Protein AF-A0A1E3QD60-F1 (afdb_monomer_lite)

Secondary structure (DSSP, 8-state):
--------HHHHHHHHHHHHHHHHHHHHHHHSPPPPPTTPEEPPPP-S---TTTTTT----PPTTTTSTT-SS--SSEEETTTTEEESSHHHHHHHHTSHHHHHHHTEES--PPPPHHHHHHHHHHHHHHHHHHHHHH---HHHHHHHHHHHHHHHHHHHHHHHHHHHHHHHHHHHHTT-

Radius of gyration: 39.54 Å; chains: 1; bounding box: 105×30×121 Å

InterPro domains:
  IPR003604 Matrin/U1-C-like, C2H2-type zinc finger [SM00451] (75-109)
  IPR022755 Zinc finger, double-stranded RNA binding [PF12171] (78-102)
  IPR036236 Zinc finger C2H2 superfamily [SSF57667] (75-121)
  IPR040107 U4/U6.U5 small nuclear ribonucleoprotein component Snu23 [PTHR45986] (3-177)

Sequence (180 aa):
EIGRKTWDEEAILQQVRDRAAQQKEARERQFQRAPTPPDAQEIEMRRQRLNLDQDLNKVTLVPAGASAVGKRGRGAGFYCEACDLTYKDSLQWVDHLNSKQHLRATGQTETQERATLEAVRVRLEWLRQKRDEANQGQMYDIKKRIGERQRIEEEERRIRREKRMQKKRERKAQARESIL

Organism: NCBI:txid675824

pLDDT: mean 79.82, std 10.83, range [41.0, 95.12]

Structure (mmCIF, N/CA/C/O backbone):
data_AF-A0A1E3QD60-F1
#
_entry.id   AF-A0A1E3QD60-F1
#
loop_
_atom_site.group_PDB
_atom_site.id
_atom_site.type_symbol
_atom_site.label_atom_id
_atom_site.label_alt_id
_atom_site.label_comp_id
_atom_site.label_asym_id
_atom_site.label_entity_id
_atom_site.label_seq_id
_atom_site.pdbx_PDB_ins_code
_atom_site.Cartn_x
_atom_site.Cartn_y
_atom_site.Cartn_z
_atom_site.occupancy
_atom_site.B_iso_or_equiv
_atom_site.auth_seq_id
_atom_site.auth_comp_id
_atom_site.auth_asym_id
_atom_site.auth_atom_id
_atom_site.pdbx_PDB_model_num
ATOM 1 N N . GLU A 1 1 ? 62.286 -15.703 -39.852 1.00 41.00 1 GLU A N 1
ATOM 2 C CA . GLU A 1 1 ? 61.684 -14.648 -40.691 1.00 41.00 1 GLU A CA 1
ATOM 3 C C . GLU A 1 1 ? 60.358 -14.237 -40.068 1.00 41.00 1 GLU A C 1
ATOM 5 O O . GLU A 1 1 ? 59.418 -15.019 -40.060 1.00 41.00 1 GLU A O 1
ATOM 10 N N . ILE A 1 2 ? 60.310 -13.075 -39.414 1.00 52.81 2 ILE A N 1
ATOM 11 C CA . ILE A 1 2 ? 59.085 -12.599 -38.757 1.00 52.81 2 ILE A CA 1
ATOM 12 C C . ILE A 1 2 ? 58.261 -11.887 -39.833 1.00 52.81 2 ILE A C 1
ATOM 14 O O . ILE A 1 2 ? 58.466 -10.705 -40.107 1.00 52.81 2 ILE A O 1
ATOM 18 N N . GLY A 1 3 ? 57.396 -12.645 -40.508 1.00 51.50 3 GLY A N 1
ATOM 19 C CA . GLY A 1 3 ? 56.494 -12.124 -41.531 1.00 51.50 3 GLY A CA 1
ATOM 20 C C . GLY A 1 3 ? 55.567 -11.062 -40.941 1.00 51.50 3 GLY A C 1
ATOM 21 O O . GLY A 1 3 ? 54.870 -11.311 -39.955 1.00 51.50 3 GLY A O 1
ATOM 22 N N . ARG A 1 4 ? 55.578 -9.858 -41.525 1.00 63.78 4 ARG A N 1
ATOM 23 C CA . ARG A 1 4 ? 54.652 -8.779 -41.165 1.00 63.78 4 ARG A CA 1
ATOM 24 C C . ARG A 1 4 ? 53.238 -9.254 -41.483 1.00 63.78 4 ARG A C 1
ATOM 26 O O . ARG A 1 4 ? 52.930 -9.532 -42.637 1.00 63.78 4 ARG A O 1
ATOM 33 N N . LYS A 1 5 ? 52.393 -9.362 -40.459 1.00 65.25 5 LYS A N 1
ATOM 34 C CA . LYS A 1 5 ? 50.976 -9.693 -40.618 1.00 65.25 5 LYS A CA 1
ATOM 35 C C . LYS A 1 5 ? 50.318 -8.547 -41.392 1.00 65.25 5 LYS A C 1
ATOM 37 O O . LYS A 1 5 ? 50.187 -7.449 -40.856 1.00 65.25 5 LYS A O 1
ATOM 42 N N . THR A 1 6 ? 49.989 -8.775 -42.658 1.00 64.00 6 THR A N 1
ATOM 43 C CA . THR A 1 6 ? 49.208 -7.836 -43.464 1.00 64.00 6 THR A CA 1
ATOM 44 C C . THR A 1 6 ? 47.771 -7.928 -42.982 1.00 64.00 6 THR A C 1
ATOM 46 O O . THR A 1 6 ? 47.141 -8.980 -43.067 1.00 64.00 6 THR A O 1
ATOM 49 N N . TRP A 1 7 ? 47.296 -6.862 -42.353 1.00 68.44 7 TRP A N 1
ATOM 50 C CA . TRP A 1 7 ? 45.918 -6.774 -41.903 1.00 68.44 7 TRP A CA 1
ATOM 51 C C . TRP A 1 7 ? 45.068 -6.332 -43.090 1.00 68.44 7 TRP A C 1
ATOM 53 O O . TRP A 1 7 ? 45.256 -5.224 -43.584 1.00 68.44 7 TRP A O 1
ATOM 63 N N . ASP A 1 8 ? 44.157 -7.191 -43.545 1.00 77.75 8 ASP A N 1
ATOM 64 C CA . ASP A 1 8 ? 43.176 -6.820 -44.565 1.00 77.75 8 ASP A CA 1
ATOM 65 C C . ASP A 1 8 ? 42.174 -5.826 -43.967 1.00 77.75 8 ASP A C 1
ATOM 67 O O . ASP A 1 8 ? 41.317 -6.178 -43.149 1.00 77.75 8 ASP A O 1
ATOM 71 N N . GLU A 1 9 ? 42.304 -4.560 -44.362 1.00 75.38 9 GLU A N 1
ATOM 72 C CA . GLU A 1 9 ? 41.499 -3.445 -43.852 1.00 75.38 9 GLU A CA 1
ATOM 73 C C . GLU A 1 9 ? 39.999 -3.663 -44.101 1.00 75.38 9 GLU A C 1
ATOM 75 O O . GLU A 1 9 ? 39.167 -3.359 -43.244 1.00 75.38 9 GLU A O 1
ATOM 80 N N . GLU A 1 10 ? 39.643 -4.273 -45.233 1.00 81.12 10 GLU A N 1
ATOM 81 C CA . GLU A 1 10 ? 38.257 -4.567 -45.607 1.00 81.12 10 GLU A CA 1
ATOM 82 C C . GLU A 1 10 ? 37.597 -5.588 -44.672 1.00 81.12 10 GLU A C 1
ATOM 84 O O . GLU A 1 10 ? 36.452 -5.396 -44.251 1.00 81.12 10 GLU A O 1
ATOM 89 N N . ALA A 1 11 ? 38.331 -6.633 -44.281 1.00 81.69 11 ALA A N 1
ATOM 90 C CA . ALA A 1 11 ? 37.840 -7.658 -43.364 1.00 81.69 11 ALA A CA 1
ATOM 91 C C . ALA A 1 11 ? 37.602 -7.084 -41.957 1.00 81.69 11 ALA A C 1
ATOM 93 O O . ALA A 1 11 ? 36.604 -7.400 -41.306 1.00 81.69 11 ALA A O 1
ATOM 94 N N . ILE A 1 12 ? 38.475 -6.179 -41.502 1.00 82.44 12 ILE A N 1
ATOM 95 C CA . ILE A 1 12 ? 38.310 -5.480 -40.220 1.00 82.44 12 ILE A CA 1
ATOM 96 C C . ILE A 1 12 ? 37.095 -4.548 -40.272 1.00 82.44 12 ILE A C 1
ATOM 98 O O . ILE A 1 12 ? 36.295 -4.525 -39.335 1.00 82.44 12 ILE A O 1
ATOM 102 N N . LEU A 1 13 ? 36.919 -3.802 -41.366 1.00 84.94 13 LEU A N 1
ATOM 103 C CA . LEU A 1 13 ? 35.774 -2.907 -41.543 1.00 84.94 13 LEU A CA 1
ATOM 104 C C . LEU A 1 13 ? 34.445 -3.671 -41.570 1.00 84.94 13 LEU A C 1
ATOM 106 O O . LEU A 1 13 ? 33.479 -3.222 -40.947 1.00 84.94 13 LEU A O 1
ATOM 110 N N . GLN A 1 14 ? 34.388 -4.830 -42.231 1.00 87.44 14 GLN A N 1
ATOM 111 C CA . GLN A 1 14 ? 33.219 -5.715 -42.186 1.00 87.44 14 GLN A CA 1
ATOM 112 C C . GLN A 1 14 ? 32.963 -6.229 -40.766 1.00 87.44 14 GLN A C 1
ATOM 114 O O . GLN A 1 14 ? 31.858 -6.078 -40.252 1.00 87.44 14 GLN A O 1
ATOM 119 N N . GLN A 1 15 ? 33.996 -6.704 -40.067 1.00 86.12 15 GLN A N 1
ATOM 120 C CA . GLN A 1 15 ? 33.857 -7.207 -38.700 1.00 86.12 15 GLN A CA 1
ATOM 121 C C . GLN A 1 15 ? 33.383 -6.129 -37.704 1.00 86.12 15 GLN A C 1
ATOM 123 O O . GLN A 1 15 ? 32.620 -6.416 -36.776 1.00 86.12 15 GLN A O 1
ATOM 128 N N . VAL A 1 16 ? 33.807 -4.874 -37.887 1.00 89.25 16 VAL A N 1
ATOM 129 C CA . VAL 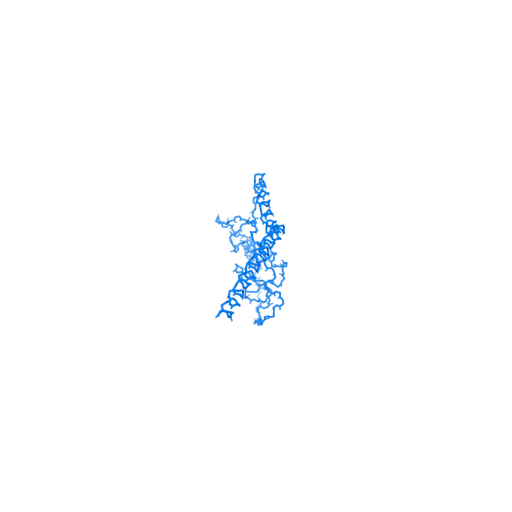A 1 16 ? 33.323 -3.727 -37.102 1.00 89.25 16 VAL A CA 1
ATOM 130 C C . VAL A 1 16 ? 31.853 -3.431 -37.409 1.00 89.25 16 VAL A C 1
ATOM 132 O O . VAL A 1 16 ? 31.080 -3.193 -36.478 1.00 89.25 16 VAL A O 1
ATOM 135 N N . ARG A 1 17 ? 31.442 -3.483 -38.684 1.00 89.19 17 ARG A N 1
ATOM 136 C CA . ARG A 1 17 ? 30.039 -3.295 -39.094 1.00 89.19 17 ARG A CA 1
ATOM 137 C C . ARG A 1 17 ? 29.134 -4.391 -38.538 1.00 89.19 17 ARG A C 1
ATOM 139 O O . ARG A 1 17 ? 28.087 -4.063 -37.986 1.00 89.19 17 ARG A O 1
ATOM 146 N N . ASP A 1 18 ? 29.562 -5.646 -38.592 1.00 89.50 18 ASP A N 1
ATOM 147 C CA . ASP A 1 18 ? 28.790 -6.785 -38.087 1.00 89.50 18 ASP A CA 1
ATOM 148 C C . ASP A 1 18 ? 28.623 -6.722 -36.568 1.00 89.50 18 ASP A C 1
ATOM 150 O O . ASP A 1 18 ? 27.521 -6.896 -36.049 1.00 89.50 18 ASP A O 1
ATOM 154 N N . ARG A 1 19 ? 29.686 -6.370 -35.831 1.00 87.31 19 ARG A N 1
ATOM 155 C CA . ARG A 1 19 ? 29.589 -6.127 -34.382 1.00 87.31 19 ARG A CA 1
ATOM 156 C C . ARG A 1 19 ? 28.670 -4.955 -34.055 1.00 87.31 19 ARG A C 1
ATOM 158 O O . ARG A 1 19 ? 27.908 -5.037 -33.093 1.00 87.31 19 ARG A O 1
ATOM 165 N N . ALA A 1 20 ? 28.719 -3.878 -34.836 1.00 88.94 20 ALA A N 1
ATOM 166 C CA . ALA A 1 20 ? 27.831 -2.736 -34.648 1.00 88.94 20 ALA A CA 1
ATOM 167 C C . ALA A 1 20 ? 26.364 -3.097 -34.944 1.00 88.94 20 ALA A C 1
ATOM 169 O O . ALA A 1 20 ? 25.474 -2.659 -34.215 1.00 88.94 20 ALA A O 1
ATOM 170 N N . ALA A 1 21 ? 26.105 -3.918 -35.965 1.00 89.25 21 ALA A N 1
ATOM 171 C CA . ALA A 1 21 ? 24.773 -4.423 -36.287 1.00 89.25 21 ALA A CA 1
ATOM 172 C C . ALA A 1 21 ? 24.236 -5.337 -35.177 1.00 89.25 21 ALA A C 1
ATOM 174 O O . ALA A 1 21 ? 23.137 -5.103 -34.684 1.00 89.25 21 ALA A O 1
ATOM 175 N N . GLN A 1 22 ? 25.041 -6.285 -34.690 1.00 87.31 22 GLN A N 1
ATOM 176 C CA . GLN A 1 22 ? 24.669 -7.160 -33.572 1.00 87.31 22 GLN A CA 1
ATOM 177 C C . GLN A 1 22 ? 24.412 -6.377 -32.278 1.00 87.31 22 GLN A C 1
ATOM 179 O O . GLN A 1 22 ? 23.467 -6.678 -31.553 1.00 87.31 22 GLN A O 1
ATOM 184 N N . GLN A 1 23 ? 25.210 -5.343 -31.985 1.00 84.19 23 GLN A N 1
ATOM 185 C CA . GLN A 1 23 ? 24.962 -4.472 -30.832 1.00 84.19 23 GLN A CA 1
ATOM 186 C C . GLN A 1 23 ? 23.673 -3.663 -30.984 1.00 84.19 23 GLN A C 1
ATOM 188 O O . GLN A 1 23 ? 22.946 -3.503 -30.005 1.00 84.19 23 GLN A O 1
ATOM 193 N N . LYS A 1 24 ? 23.369 -3.160 -32.188 1.00 83.69 24 LYS A N 1
ATOM 194 C CA . LYS A 1 24 ? 22.098 -2.476 -32.462 1.00 83.69 24 LYS A CA 1
ATOM 195 C C . LYS A 1 24 ? 20.915 -3.424 -32.310 1.00 83.69 24 LYS A C 1
ATOM 197 O O . LYS A 1 24 ? 19.973 -3.075 -31.613 1.00 83.69 24 LYS A O 1
ATOM 202 N N . GLU A 1 25 ? 21.001 -4.625 -32.866 1.00 83.00 25 GLU A N 1
ATOM 203 C CA . GLU A 1 25 ? 19.937 -5.623 -32.793 1.00 83.00 25 GLU A CA 1
ATOM 204 C C . GLU A 1 25 ? 19.716 -6.116 -31.353 1.00 83.00 25 GLU A C 1
ATOM 206 O O . GLU A 1 25 ? 18.582 -6.211 -30.887 1.00 83.00 25 GLU A O 1
ATOM 211 N N . ALA A 1 26 ? 20.789 -6.350 -30.590 1.00 80.62 26 ALA A N 1
ATOM 212 C CA . ALA A 1 26 ? 20.701 -6.677 -29.167 1.00 80.62 26 ALA A CA 1
ATOM 213 C C . ALA A 1 26 ? 20.063 -5.537 -28.361 1.00 80.62 26 ALA A C 1
ATOM 215 O O . ALA A 1 26 ? 19.230 -5.778 -27.488 1.00 80.62 26 ALA A O 1
ATOM 216 N N . ARG A 1 27 ? 20.416 -4.289 -28.683 1.00 76.25 27 ARG A N 1
ATOM 217 C CA . ARG A 1 27 ? 19.857 -3.091 -28.056 1.00 76.25 27 ARG A CA 1
ATOM 218 C C . ARG A 1 27 ? 18.376 -2.920 -28.404 1.00 76.25 27 ARG A C 1
ATOM 220 O O . ARG A 1 27 ? 17.577 -2.642 -27.517 1.00 76.25 27 ARG A O 1
ATOM 227 N N . GLU A 1 28 ? 17.983 -3.153 -29.650 1.00 75.19 28 GLU A N 1
ATOM 228 C CA . GLU A 1 28 ? 16.583 -3.138 -30.086 1.00 75.19 28 GLU A CA 1
ATOM 229 C C . GLU A 1 28 ? 15.765 -4.235 -29.403 1.00 75.19 28 GLU A C 1
ATOM 231 O O . GLU A 1 28 ? 14.716 -3.936 -28.840 1.00 75.19 28 GLU A O 1
ATOM 236 N N . ARG A 1 29 ? 16.270 -5.472 -29.336 1.00 70.56 29 ARG A N 1
ATOM 237 C CA . ARG A 1 29 ? 15.624 -6.574 -28.600 1.00 70.56 29 ARG A CA 1
ATOM 238 C C . ARG A 1 29 ? 15.501 -6.283 -27.102 1.00 70.56 29 ARG A C 1
ATOM 240 O O . ARG A 1 29 ? 14.502 -6.639 -26.491 1.00 70.56 29 ARG A O 1
ATOM 247 N N . GLN A 1 30 ? 16.483 -5.603 -26.511 1.00 65.75 30 GLN A N 1
ATOM 248 C CA . GLN A 1 30 ? 16.440 -5.188 -25.107 1.00 65.75 30 GLN A CA 1
ATOM 249 C C . GLN A 1 30 ? 15.400 -4.082 -24.852 1.00 65.75 30 GLN A C 1
ATOM 251 O O . GLN A 1 30 ? 14.828 -4.007 -23.763 1.00 65.75 30 GLN A O 1
ATOM 256 N N . PHE A 1 31 ? 15.139 -3.226 -25.845 1.00 59.72 31 PHE A N 1
ATOM 257 C CA . PHE A 1 31 ? 14.131 -2.166 -25.759 1.00 59.72 31 PHE A CA 1
ATOM 258 C C . PHE A 1 31 ? 12.735 -2.590 -26.219 1.00 59.72 31 PHE A C 1
ATOM 260 O O . PHE A 1 31 ? 11.760 -1.929 -25.847 1.00 59.72 31 PHE A O 1
ATOM 267 N N . GLN A 1 32 ? 12.612 -3.692 -26.962 1.00 62.47 32 GLN A N 1
ATOM 268 C CA . GLN A 1 32 ? 11.334 -4.332 -27.251 1.00 62.47 32 GLN A CA 1
ATOM 269 C C . GLN A 1 32 ? 10.780 -4.943 -25.962 1.00 62.47 32 GLN A C 1
ATOM 271 O O . GLN A 1 32 ? 11.055 -6.077 -25.577 1.00 62.47 32 GLN A O 1
ATOM 276 N N . ARG A 1 33 ? 10.005 -4.130 -25.245 1.00 61.19 33 ARG A N 1
ATOM 277 C CA . ARG A 1 33 ? 9.244 -4.569 -24.078 1.00 61.19 33 ARG A CA 1
ATOM 278 C C . ARG A 1 33 ? 8.228 -5.601 -24.554 1.00 61.19 33 ARG A C 1
ATOM 280 O O . ARG A 1 33 ? 7.455 -5.304 -25.462 1.00 61.19 33 ARG A O 1
ATOM 287 N N . ALA A 1 34 ? 8.217 -6.774 -23.922 1.00 65.62 34 ALA A N 1
ATOM 288 C CA . ALA A 1 34 ? 7.157 -7.749 -24.137 1.00 65.62 34 ALA A CA 1
ATOM 289 C C . ALA A 1 34 ? 5.788 -7.055 -23.968 1.00 65.62 34 ALA A C 1
ATOM 291 O O . ALA A 1 34 ? 5.636 -6.267 -23.021 1.00 65.62 34 ALA A O 1
ATOM 292 N N . PRO A 1 35 ? 4.833 -7.280 -24.889 1.00 64.50 35 PRO A N 1
ATOM 293 C CA . PRO A 1 35 ? 3.509 -6.689 -24.786 1.00 64.50 35 PRO A CA 1
ATOM 294 C C . PRO A 1 35 ? 2.846 -7.127 -23.480 1.00 64.50 35 PRO A C 1
ATOM 296 O O . PRO A 1 35 ? 3.062 -8.242 -22.999 1.00 64.50 35 PRO A O 1
ATOM 299 N N . THR A 1 36 ? 2.065 -6.224 -22.891 1.00 63.84 36 THR A N 1
ATOM 300 C CA . THR A 1 36 ? 1.266 -6.525 -21.703 1.00 63.84 36 THR A CA 1
ATOM 301 C C . THR A 1 36 ? 0.356 -7.722 -22.011 1.00 63.84 36 THR A C 1
ATOM 303 O O . THR A 1 36 ? -0.311 -7.691 -23.048 1.00 63.84 36 THR A O 1
ATOM 306 N N . PRO A 1 37 ? 0.340 -8.775 -21.172 1.00 68.06 37 PRO A N 1
ATOM 307 C CA . PRO A 1 37 ? -0.532 -9.925 -21.380 1.00 68.06 37 PRO A CA 1
ATOM 308 C C . PRO A 1 37 ? -2.003 -9.495 -21.500 1.00 68.06 37 PRO A C 1
ATOM 310 O O . PRO A 1 37 ? -2.412 -8.582 -20.781 1.00 68.06 37 PRO A O 1
ATOM 313 N N . PRO A 1 38 ? -2.804 -10.139 -22.366 1.00 68.19 38 PRO A N 1
ATOM 314 C CA . PRO A 1 38 ? -4.208 -9.776 -22.571 1.00 68.19 38 PRO A CA 1
ATOM 315 C C . PRO A 1 38 ? -5.089 -10.014 -21.332 1.00 68.19 38 PRO A C 1
ATOM 317 O O . PRO A 1 38 ? -6.123 -9.372 -21.205 1.00 68.19 38 PRO A O 1
ATOM 320 N N . ASP A 1 39 ? -4.652 -10.870 -20.402 1.00 76.00 39 ASP A N 1
ATOM 321 C CA . ASP A 1 39 ? -5.360 -11.172 -19.148 1.00 76.00 39 ASP A CA 1
ATOM 322 C C . ASP A 1 39 ? -4.984 -10.228 -17.989 1.00 76.00 39 ASP A C 1
ATOM 324 O O . ASP A 1 39 ? -5.337 -10.479 -16.834 1.00 76.00 39 ASP A O 1
ATOM 328 N N . ALA A 1 40 ? -4.213 -9.169 -18.256 1.00 74.50 40 ALA A N 1
ATOM 329 C CA . ALA A 1 40 ? -3.771 -8.258 -17.211 1.00 74.50 40 ALA A CA 1
ATOM 330 C C . ALA A 1 40 ? -4.944 -7.420 -16.683 1.00 74.50 40 ALA A C 1
ATOM 332 O O . ALA A 1 40 ? -5.649 -6.757 -17.442 1.00 74.50 40 ALA A O 1
ATOM 333 N N . GLN A 1 41 ? -5.133 -7.436 -15.364 1.00 79.19 41 GLN A N 1
ATOM 334 C CA . GLN A 1 41 ? -6.179 -6.656 -14.708 1.00 79.19 41 GLN A CA 1
ATOM 335 C C . GLN A 1 41 ? -5.772 -5.187 -14.608 1.00 79.19 41 GLN A C 1
ATOM 337 O O . GLN A 1 41 ? -4.594 -4.857 -14.467 1.00 79.19 41 GLN A O 1
ATOM 342 N N . GLU A 1 42 ? -6.745 -4.286 -14.630 1.00 81.50 42 GLU A N 1
ATOM 343 C CA . GLU A 1 42 ? -6.472 -2.877 -14.369 1.00 81.50 42 GLU A CA 1
ATOM 344 C C . GLU A 1 42 ? -6.083 -2.642 -12.905 1.00 81.50 42 GLU A C 1
ATOM 346 O O . GLU A 1 42 ? -6.445 -3.407 -12.004 1.00 81.50 42 GLU A O 1
ATOM 351 N N . ILE A 1 43 ? -5.324 -1.572 -12.651 1.00 81.12 43 ILE A N 1
ATOM 352 C CA . ILE A 1 43 ? -4.987 -1.196 -11.278 1.00 81.12 43 ILE A CA 1
ATOM 353 C C . ILE A 1 43 ? -6.237 -0.715 -10.559 1.00 81.12 43 ILE A C 1
ATOM 355 O O . ILE A 1 43 ? -6.842 0.303 -10.899 1.00 81.12 43 ILE A O 1
ATOM 359 N N . GLU A 1 44 ? -6.560 -1.409 -9.476 1.00 77.81 44 GLU A N 1
ATOM 360 C CA . GLU A 1 44 ? -7.573 -0.965 -8.537 1.00 77.81 44 GLU A CA 1
ATOM 361 C C . GLU A 1 44 ? -6.997 -0.035 -7.463 1.00 77.81 44 GLU A C 1
ATOM 363 O O . GLU A 1 44 ? -5.827 -0.102 -7.071 1.00 77.81 44 GLU A O 1
ATOM 368 N N . MET A 1 45 ? -7.869 0.794 -6.883 1.00 74.06 45 MET A N 1
ATOM 369 C CA . MET A 1 45 ? -7.525 1.501 -5.653 1.00 74.06 45 MET A CA 1
ATOM 370 C C . MET A 1 45 ? -7.270 0.506 -4.514 1.00 74.06 45 MET A C 1
ATOM 372 O O . MET A 1 45 ? -8.070 -0.398 -4.263 1.00 74.06 45 MET A O 1
ATOM 376 N N . ARG A 1 46 ? -6.192 0.721 -3.748 1.00 75.31 46 ARG A N 1
ATOM 377 C CA . ARG A 1 4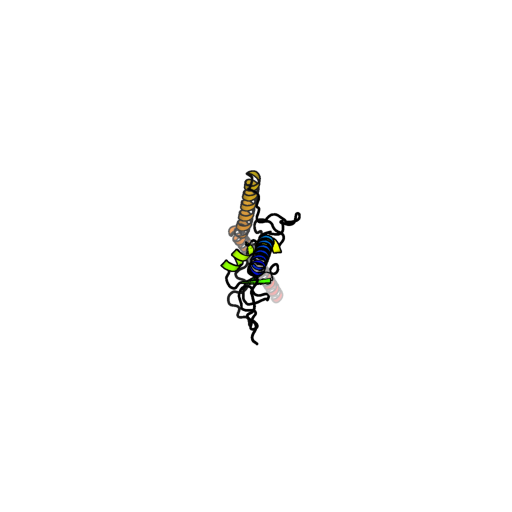6 ? -5.870 -0.105 -2.575 1.00 75.31 46 ARG A CA 1
ATOM 378 C C . ARG A 1 46 ? -7.038 -0.140 -1.582 1.00 75.31 46 ARG A C 1
ATOM 380 O O . ARG A 1 46 ? -7.441 0.883 -1.029 1.00 75.31 46 ARG A O 1
ATOM 387 N N . ARG A 1 47 ? -7.557 -1.346 -1.328 1.00 71.19 47 ARG A N 1
ATOM 388 C CA . ARG A 1 47 ? -8.708 -1.586 -0.436 1.00 71.19 47 ARG A CA 1
ATOM 389 C C . ARG A 1 47 ? -8.325 -1.617 1.048 1.00 71.19 47 ARG A C 1
ATOM 391 O O . ARG A 1 47 ? -9.160 -1.335 1.905 1.00 71.19 47 ARG A O 1
ATOM 398 N N . GLN A 1 48 ? -7.070 -1.940 1.353 1.00 77.06 48 GLN A N 1
ATOM 399 C CA . GLN A 1 48 ? -6.558 -2.094 2.715 1.00 77.06 48 GLN A CA 1
ATOM 400 C C . GLN A 1 48 ? -5.502 -1.032 3.033 1.00 77.06 48 GLN A C 1
ATOM 402 O O . GLN A 1 48 ? -4.760 -0.584 2.155 1.00 77.06 48 GLN A O 1
ATOM 407 N N . ARG A 1 49 ? -5.440 -0.622 4.305 1.00 81.00 49 ARG A N 1
ATOM 408 C CA . ARG A 1 49 ? -4.352 0.228 4.799 1.00 81.00 49 ARG A CA 1
ATOM 409 C C . ARG A 1 49 ? -3.075 -0.602 4.891 1.00 81.00 49 ARG A C 1
ATOM 411 O O . ARG A 1 49 ? -3.120 -1.757 5.300 1.00 81.00 49 ARG A O 1
ATOM 418 N N . LEU A 1 50 ? -1.952 0.001 4.513 1.00 84.12 50 LEU A N 1
ATOM 419 C CA . LEU A 1 50 ? -0.644 -0.611 4.707 1.00 84.12 50 LEU A CA 1
ATOM 420 C C . LEU A 1 50 ? -0.303 -0.561 6.196 1.00 84.12 50 LEU A C 1
ATOM 422 O O . LEU A 1 50 ? -0.295 0.516 6.789 1.00 84.12 50 LEU A O 1
ATOM 426 N N . ASN A 1 51 ? -0.032 -1.719 6.789 1.00 80.56 51 ASN A N 1
ATOM 427 C CA . ASN A 1 51 ? 0.374 -1.809 8.185 1.00 80.56 51 ASN A CA 1
ATOM 428 C C . ASN A 1 51 ? 1.892 -1.613 8.272 1.00 80.56 51 ASN A C 1
ATOM 430 O O . ASN A 1 51 ? 2.649 -2.577 8.228 1.00 80.56 51 ASN A O 1
ATOM 434 N N . LEU A 1 52 ? 2.333 -0.358 8.359 1.00 83.31 52 LEU A N 1
ATOM 435 C CA . LEU A 1 52 ? 3.755 -0.016 8.504 1.00 83.31 52 LEU A CA 1
ATOM 436 C C . LEU A 1 52 ? 4.267 -0.217 9.943 1.00 83.31 52 LEU A C 1
ATOM 438 O O . LEU A 1 52 ? 5.472 -0.232 10.171 1.00 83.31 52 LEU A O 1
ATOM 442 N N . ASP A 1 53 ? 3.355 -0.413 10.897 1.00 83.44 53 ASP A N 1
ATOM 443 C CA . ASP A 1 53 ? 3.653 -0.405 12.332 1.00 83.44 53 ASP A CA 1
ATOM 444 C C . ASP A 1 53 ? 3.989 -1.789 12.919 1.00 83.44 53 ASP A C 1
ATOM 446 O O . ASP A 1 53 ? 4.349 -1.894 14.090 1.00 83.44 53 ASP A O 1
ATOM 450 N N . GLN A 1 54 ? 3.843 -2.870 12.144 1.00 79.00 54 GLN A N 1
ATOM 451 C CA . GLN A 1 54 ? 3.866 -4.244 12.674 1.00 79.00 54 GLN A CA 1
ATOM 452 C C . GLN A 1 54 ? 5.203 -4.662 13.302 1.00 79.00 54 GLN A C 1
ATOM 454 O O . GLN A 1 54 ? 5.205 -5.490 14.210 1.00 79.00 54 GLN A O 1
ATOM 459 N N . ASP A 1 55 ? 6.319 -4.078 12.862 1.00 75.88 55 ASP A N 1
ATOM 460 C CA . ASP A 1 55 ? 7.665 -4.415 13.343 1.00 75.88 55 ASP A CA 1
ATOM 461 C C . ASP A 1 55 ? 8.367 -3.236 14.040 1.00 75.88 55 ASP A C 1
ATOM 463 O O . ASP A 1 55 ? 9.596 -3.197 14.149 1.00 75.88 55 ASP A O 1
ATOM 467 N N . LEU A 1 56 ? 7.600 -2.272 14.564 1.00 80.31 56 LEU A N 1
ATOM 468 C CA . LEU A 1 56 ? 8.167 -1.210 15.394 1.0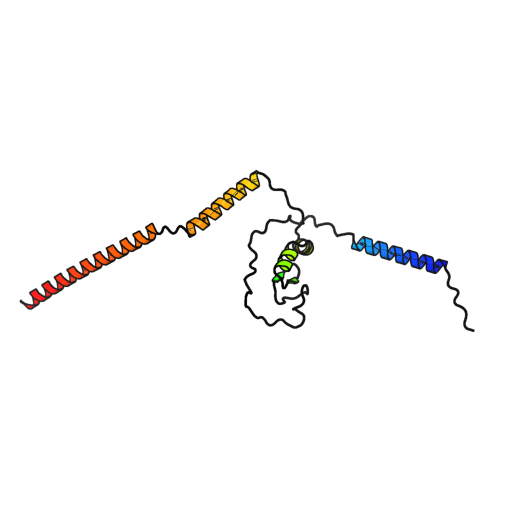0 80.31 56 LEU A CA 1
ATOM 469 C C . LEU A 1 56 ? 8.815 -1.805 16.656 1.00 80.31 56 LEU A C 1
ATOM 471 O O . LEU A 1 56 ? 8.240 -2.650 17.341 1.00 80.31 56 LEU A O 1
ATOM 475 N N . ASN A 1 57 ? 10.027 -1.341 16.971 1.00 82.06 57 ASN A N 1
ATOM 476 C CA . ASN A 1 57 ? 10.833 -1.731 18.139 1.00 82.06 57 ASN A CA 1
ATOM 477 C C . ASN A 1 57 ? 11.242 -3.214 18.218 1.00 82.06 57 ASN A C 1
ATOM 479 O O . ASN A 1 57 ? 11.763 -3.654 19.245 1.00 82.06 57 ASN A O 1
ATOM 483 N N . LYS A 1 58 ? 11.056 -3.995 17.151 1.00 82.25 58 LYS A N 1
ATOM 484 C CA . LYS A 1 58 ? 11.437 -5.407 17.125 1.00 82.25 58 LYS A CA 1
ATOM 485 C C . LYS A 1 58 ? 12.860 -5.577 16.594 1.00 82.25 58 LYS A C 1
ATOM 487 O O . LYS A 1 58 ? 13.159 -5.236 15.454 1.00 82.25 58 LYS A O 1
ATOM 492 N N . VAL A 1 59 ? 13.740 -6.158 17.408 1.00 80.25 59 VAL A N 1
ATOM 493 C CA . VAL A 1 59 ? 15.111 -6.502 17.002 1.00 80.25 59 VAL A CA 1
ATOM 494 C C . VAL A 1 59 ? 15.128 -7.942 16.497 1.00 80.25 59 VAL A C 1
ATOM 496 O O . VAL A 1 59 ? 14.780 -8.864 17.231 1.00 80.25 59 VAL A O 1
ATOM 499 N N . THR A 1 60 ? 15.519 -8.148 15.239 1.00 76.38 60 THR A N 1
ATOM 500 C CA . THR A 1 60 ? 15.630 -9.481 14.629 1.00 76.38 60 THR A CA 1
ATOM 501 C C . THR A 1 60 ? 17.047 -9.728 14.122 1.00 76.38 60 THR A C 1
ATOM 503 O O . THR A 1 60 ? 17.703 -8.833 13.588 1.00 76.38 60 THR A O 1
ATOM 506 N N . LEU A 1 61 ? 17.536 -10.955 14.313 1.00 75.56 61 LEU A N 1
ATOM 507 C CA . LEU A 1 61 ? 18.817 -11.405 13.773 1.00 75.56 61 LEU A CA 1
ATOM 508 C C . LEU A 1 61 ? 18.633 -11.730 12.289 1.00 75.56 61 LEU A C 1
ATOM 510 O O . LEU A 1 61 ? 17.918 -12.667 11.940 1.00 75.56 61 LEU A O 1
ATOM 514 N N . VAL A 1 62 ? 19.275 -10.952 11.419 1.00 74.25 62 VAL A N 1
ATOM 515 C CA . VAL A 1 62 ? 19.232 -11.162 9.967 1.00 74.25 62 VAL A CA 1
ATOM 516 C C . VAL A 1 62 ? 20.506 -11.883 9.524 1.00 74.25 62 VAL A C 1
ATOM 518 O O . VAL A 1 62 ? 21.599 -11.428 9.875 1.00 74.25 62 VAL A O 1
ATOM 521 N N . PRO A 1 63 ? 20.411 -12.976 8.744 1.00 72.38 63 PRO A N 1
ATOM 522 C CA . PRO A 1 63 ? 21.588 -13.666 8.233 1.00 72.38 63 PRO A CA 1
ATOM 523 C C . PRO A 1 63 ? 22.420 -12.743 7.332 1.00 72.38 63 PRO A C 1
ATOM 525 O O . PRO A 1 63 ? 21.888 -11.953 6.542 1.00 72.38 63 PRO A O 1
ATOM 528 N N . ALA A 1 64 ? 23.745 -12.848 7.447 1.00 65.56 64 ALA A N 1
ATOM 529 C CA . ALA A 1 64 ? 24.684 -12.040 6.679 1.00 65.56 64 ALA A CA 1
ATOM 530 C C . ALA A 1 64 ? 24.431 -12.212 5.168 1.00 65.56 64 ALA A C 1
ATOM 532 O O . ALA A 1 64 ? 24.532 -13.309 4.630 1.00 65.56 64 ALA A O 1
ATOM 533 N N . GLY A 1 65 ? 24.063 -11.120 4.489 1.00 64.62 65 GLY A N 1
ATOM 534 C CA . GLY A 1 65 ? 23.746 -11.102 3.053 1.00 64.62 65 GLY A CA 1
ATOM 535 C C . GLY A 1 65 ? 22.269 -10.873 2.709 1.00 64.62 65 GLY A C 1
ATOM 536 O O . GLY A 1 65 ? 21.994 -10.367 1.621 1.00 64.62 65 GLY A O 1
ATOM 537 N N . ALA A 1 66 ? 21.338 -11.129 3.637 1.00 61.28 66 ALA A N 1
ATOM 538 C CA . ALA A 1 66 ? 19.908 -10.827 3.464 1.00 61.28 66 ALA A CA 1
ATOM 539 C C . ALA A 1 66 ? 19.553 -9.361 3.785 1.00 61.28 66 ALA A C 1
ATOM 541 O O . ALA A 1 66 ? 18.478 -8.883 3.442 1.00 61.28 66 ALA A O 1
ATOM 542 N N . SER A 1 67 ? 20.468 -8.617 4.411 1.00 57.91 67 SER A N 1
ATOM 543 C CA . SER A 1 67 ? 20.265 -7.216 4.806 1.00 57.91 67 SER A CA 1
ATOM 544 C C . SER A 1 67 ? 20.518 -6.200 3.686 1.00 57.91 67 SER A C 1
ATOM 546 O O . SER A 1 67 ? 20.541 -5.003 3.964 1.00 57.91 67 SER A O 1
ATOM 548 N N . ALA A 1 68 ? 20.784 -6.611 2.446 1.00 61.19 68 ALA A N 1
ATOM 549 C CA . ALA A 1 68 ? 20.962 -5.671 1.339 1.00 61.19 68 ALA A CA 1
ATOM 550 C C . ALA A 1 68 ? 19.602 -5.352 0.700 1.00 61.19 68 ALA A C 1
ATOM 552 O O . ALA A 1 68 ? 18.842 -6.262 0.377 1.00 61.19 68 ALA A O 1
ATOM 553 N N . VAL A 1 69 ? 19.308 -4.060 0.518 1.00 62.03 69 VAL A N 1
ATOM 554 C CA . VAL A 1 69 ? 18.074 -3.591 -0.132 1.00 62.03 69 VAL A CA 1
ATOM 555 C C . VAL A 1 69 ? 17.960 -4.235 -1.516 1.00 62.03 69 VAL A C 1
ATOM 557 O O . VAL A 1 69 ? 18.914 -4.197 -2.292 1.00 62.03 69 VAL A O 1
ATOM 560 N N . GLY A 1 70 ? 16.809 -4.840 -1.815 1.00 61.22 70 GLY A N 1
ATOM 561 C CA . GLY A 1 70 ? 16.524 -5.381 -3.145 1.00 61.22 70 GLY A CA 1
ATOM 562 C C . GLY A 1 70 ? 17.221 -6.700 -3.513 1.00 61.22 70 GLY A C 1
ATOM 563 O O . GLY A 1 70 ? 17.279 -7.036 -4.695 1.00 61.22 70 GLY A O 1
ATOM 564 N N . LYS A 1 71 ? 17.746 -7.470 -2.548 1.00 64.44 71 LYS A N 1
ATOM 565 C CA . LYS A 1 71 ? 18.158 -8.867 -2.790 1.00 64.44 71 LYS A CA 1
ATOM 566 C C . LYS A 1 71 ? 17.045 -9.851 -2.419 1.00 64.44 71 LYS A C 1
ATOM 568 O O . LYS A 1 71 ? 16.295 -9.614 -1.476 1.00 64.44 71 LYS A O 1
ATOM 573 N N . ARG A 1 72 ? 16.984 -10.966 -3.158 1.00 64.81 72 ARG A N 1
ATOM 574 C CA . ARG A 1 72 ? 16.056 -12.080 -2.917 1.00 64.81 72 ARG A CA 1
ATOM 575 C C . ARG A 1 72 ? 16.325 -12.713 -1.557 1.00 64.81 72 ARG A C 1
ATOM 577 O O . ARG A 1 72 ? 17.365 -13.334 -1.360 1.00 64.81 72 ARG A O 1
ATOM 584 N N . GLY A 1 73 ? 15.401 -12.512 -0.625 1.00 65.94 73 GLY A N 1
ATOM 585 C CA . GLY A 1 73 ? 15.459 -13.044 0.734 1.00 65.94 73 GLY A CA 1
ATOM 586 C C . GLY A 1 73 ? 14.659 -12.187 1.709 1.00 65.94 73 GLY A C 1
ATOM 587 O O . GLY A 1 73 ? 14.572 -10.973 1.535 1.00 65.94 73 GLY A O 1
ATOM 588 N N . ARG A 1 74 ? 14.081 -12.817 2.740 1.00 73.19 74 ARG A N 1
ATOM 589 C CA . ARG A 1 74 ? 13.391 -12.125 3.841 1.00 73.19 74 ARG A CA 1
ATOM 590 C C . ARG A 1 74 ? 14.439 -11.523 4.786 1.00 73.19 74 ARG A C 1
ATOM 592 O O . ARG A 1 74 ? 14.901 -12.179 5.717 1.00 73.19 74 ARG A O 1
ATOM 599 N N . GLY A 1 75 ? 14.886 -10.311 4.466 1.00 74.38 75 GLY A N 1
ATOM 600 C CA . GLY A 1 75 ? 15.771 -9.509 5.314 1.00 74.38 75 GLY A CA 1
ATOM 601 C C . GLY A 1 75 ? 14.995 -8.709 6.364 1.00 74.38 75 GLY A C 1
ATOM 602 O O . GLY A 1 75 ? 13.777 -8.828 6.467 1.00 74.38 75 GLY A O 1
ATOM 603 N N . ALA A 1 76 ? 15.683 -7.847 7.118 1.00 77.19 76 ALA A N 1
ATOM 604 C CA . ALA A 1 76 ? 14.997 -6.851 7.946 1.00 77.19 76 ALA A CA 1
ATOM 605 C C . ALA A 1 76 ? 14.337 -5.782 7.063 1.00 77.19 76 ALA A C 1
ATOM 607 O O . ALA A 1 76 ? 15.026 -5.119 6.280 1.00 77.19 76 ALA A O 1
ATOM 608 N N . GLY A 1 77 ? 13.024 -5.604 7.227 1.00 82.56 77 GLY A N 1
ATOM 609 C CA . GLY A 1 77 ? 12.225 -4.586 6.548 1.00 82.56 77 GLY A CA 1
ATOM 610 C C . GLY A 1 77 ? 10.910 -5.130 5.986 1.00 82.56 77 GLY A C 1
ATOM 611 O O . GLY A 1 77 ? 10.467 -6.223 6.331 1.00 82.56 77 GLY A O 1
ATOM 612 N N . PHE A 1 78 ? 10.300 -4.358 5.090 1.00 85.81 78 PHE A N 1
ATOM 613 C CA . PHE A 1 78 ? 9.091 -4.728 4.364 1.00 85.81 78 PHE A CA 1
ATOM 614 C C . PHE A 1 78 ? 9.431 -5.686 3.222 1.00 85.81 78 PHE A C 1
ATOM 616 O O . PHE A 1 78 ? 10.254 -5.367 2.363 1.00 85.81 78 PHE A O 1
ATOM 623 N N . TYR A 1 79 ? 8.792 -6.853 3.199 1.00 87.25 79 TYR A N 1
ATOM 624 C CA . TYR A 1 79 ? 9.019 -7.881 2.185 1.00 87.25 79 TYR A CA 1
ATOM 625 C C . TYR A 1 79 ? 7.844 -7.973 1.207 1.00 87.25 79 TYR A C 1
ATOM 627 O O . TYR A 1 79 ? 6.689 -8.077 1.621 1.00 87.25 79 TYR A O 1
ATOM 635 N N . CYS A 1 80 ? 8.145 -7.972 -0.095 1.00 87.88 80 CYS A N 1
ATOM 636 C CA . CYS A 1 80 ? 7.173 -8.234 -1.152 1.00 87.88 80 CYS A CA 1
ATOM 637 C C . CYS A 1 80 ? 7.221 -9.695 -1.589 1.00 87.88 80 CYS A C 1
ATOM 639 O O . CYS A 1 80 ? 8.232 -10.140 -2.130 1.00 87.88 80 CYS A O 1
ATOM 641 N N . GLU A 1 81 ? 6.097 -10.398 -1.456 1.00 87.00 81 GLU A N 1
ATOM 642 C CA . GLU A 1 81 ? 5.969 -11.797 -1.885 1.00 87.00 81 GLU A CA 1
ATOM 643 C C . GLU A 1 81 ? 5.918 -11.945 -3.412 1.00 87.00 81 GLU A C 1
ATOM 645 O O . GLU A 1 81 ? 6.400 -12.931 -3.949 1.00 87.00 81 GLU A O 1
ATOM 650 N N . ALA A 1 82 ? 5.389 -10.949 -4.130 1.00 86.38 82 ALA A N 1
ATOM 651 C CA . ALA A 1 82 ? 5.286 -11.002 -5.590 1.00 86.38 82 ALA A CA 1
ATOM 652 C C . ALA A 1 82 ? 6.634 -10.776 -6.298 1.00 86.38 82 ALA A C 1
ATOM 654 O O . ALA A 1 82 ? 6.843 -11.248 -7.411 1.00 86.38 82 ALA A O 1
ATOM 655 N N . CYS A 1 83 ? 7.538 -10.006 -5.686 1.00 85.56 83 CYS A N 1
ATOM 656 C CA . CYS A 1 83 ? 8.805 -9.605 -6.306 1.00 85.56 83 CYS A CA 1
ATOM 657 C C . CYS A 1 83 ? 10.041 -10.228 -5.652 1.00 85.56 83 CYS A C 1
ATOM 659 O O . CYS A 1 83 ? 11.137 -10.073 -6.190 1.00 85.56 83 CYS A O 1
ATOM 661 N N . ASP A 1 84 ? 9.885 -10.894 -4.506 1.00 86.69 84 ASP A N 1
ATOM 662 C CA . ASP A 1 84 ? 10.982 -11.381 -3.666 1.00 86.69 84 ASP A CA 1
ATOM 663 C C . ASP A 1 84 ? 11.994 -10.287 -3.297 1.00 86.69 84 ASP A C 1
ATOM 665 O O . ASP A 1 84 ? 13.203 -10.509 -3.295 1.00 86.69 84 ASP A O 1
ATOM 669 N N . LEU A 1 85 ? 11.518 -9.079 -2.989 1.00 85.56 85 LEU A N 1
ATOM 670 C CA . LEU A 1 85 ? 12.369 -7.943 -2.622 1.00 85.56 85 LEU A CA 1
ATOM 671 C C . LEU A 1 85 ? 12.056 -7.480 -1.202 1.00 85.56 85 LEU A C 1
ATOM 673 O O . LEU A 1 85 ? 10.890 -7.355 -0.826 1.00 85.56 85 LEU A O 1
ATOM 677 N N . THR A 1 86 ? 13.111 -7.185 -0.441 1.00 86.38 86 THR A N 1
ATOM 678 C CA . THR A 1 86 ? 13.004 -6.553 0.879 1.00 86.38 86 THR A CA 1
ATOM 679 C C . THR A 1 86 ? 13.451 -5.093 0.816 1.00 86.38 86 THR A C 1
ATOM 681 O O . THR A 1 86 ? 14.526 -4.780 0.287 1.00 86.38 86 THR A O 1
ATOM 684 N N . TYR A 1 87 ? 12.640 -4.212 1.400 1.00 86.25 87 TYR A N 1
ATOM 685 C CA . TYR A 1 87 ? 12.852 -2.771 1.507 1.00 86.25 87 TYR A CA 1
ATOM 686 C C . TYR A 1 87 ? 12.965 -2.355 2.969 1.00 86.25 87 TYR A C 1
ATOM 688 O O . TYR A 1 87 ? 12.172 -2.772 3.805 1.00 86.25 87 TYR A O 1
ATOM 696 N N . LYS A 1 88 ? 13.950 -1.515 3.287 1.00 84.38 88 LYS A N 1
ATOM 697 C CA . LYS A 1 88 ? 14.190 -1.058 4.667 1.00 84.38 88 LYS A CA 1
ATOM 698 C C . LYS A 1 88 ? 13.392 0.184 5.038 1.00 84.38 88 LYS A C 1
ATOM 700 O O . LYS A 1 88 ? 13.116 0.397 6.211 1.00 84.38 88 LYS A O 1
ATOM 705 N N . ASP A 1 89 ? 13.074 1.005 4.044 1.00 86.75 89 ASP A N 1
ATOM 706 C CA . ASP A 1 89 ? 12.343 2.252 4.217 1.00 86.75 89 ASP A CA 1
ATOM 707 C C . ASP A 1 89 ? 10.893 2.091 3.743 1.00 86.75 89 ASP A C 1
ATOM 709 O O . ASP A 1 89 ? 10.604 1.419 2.750 1.00 86.75 89 ASP A O 1
ATOM 713 N N . SER A 1 90 ? 9.990 2.745 4.464 1.00 87.88 90 SER A N 1
ATOM 714 C CA . SER A 1 90 ? 8.564 2.838 4.168 1.00 87.88 90 SER A CA 1
ATOM 715 C C . SER A 1 90 ? 8.279 3.533 2.834 1.00 87.88 90 SER A C 1
ATOM 717 O O . SER A 1 90 ? 7.396 3.093 2.100 1.00 87.88 90 SER A O 1
ATOM 719 N N . LEU A 1 91 ? 9.043 4.573 2.479 1.00 90.00 91 LEU A N 1
ATOM 720 C CA . LEU A 1 91 ? 8.861 5.282 1.209 1.00 90.00 91 LEU A CA 1
ATOM 721 C C . LEU A 1 91 ? 9.234 4.382 0.033 1.00 90.00 91 LEU A C 1
ATOM 723 O O . LEU A 1 91 ? 8.429 4.176 -0.871 1.00 90.00 91 LEU A O 1
ATOM 727 N N . GLN A 1 92 ? 10.402 3.742 0.113 1.00 88.88 92 GLN A N 1
ATOM 728 C CA . GLN A 1 92 ? 10.852 2.786 -0.900 1.00 88.88 92 GLN A CA 1
ATOM 729 C C . GLN A 1 92 ? 9.890 1.602 -1.051 1.00 88.88 92 GLN A C 1
ATOM 731 O O . GLN A 1 92 ? 9.688 1.109 -2.158 1.00 88.88 92 GLN A O 1
ATOM 736 N N . TRP A 1 93 ? 9.275 1.158 0.048 1.00 89.31 93 TRP A N 1
ATOM 737 C CA . TRP A 1 93 ? 8.242 0.127 0.022 1.00 89.31 93 TRP A CA 1
ATOM 738 C C . TRP A 1 93 ? 6.989 0.569 -0.746 1.00 89.31 93 TRP A C 1
ATOM 740 O O . TRP A 1 93 ? 6.479 -0.171 -1.588 1.00 89.31 93 TRP A O 1
ATOM 750 N N . VAL A 1 94 ? 6.497 1.785 -0.499 1.00 90.06 94 VAL A N 1
ATOM 751 C CA . VAL A 1 94 ? 5.322 2.323 -1.203 1.00 90.06 94 VAL A CA 1
ATOM 752 C C . VAL A 1 94 ? 5.624 2.563 -2.682 1.00 90.06 94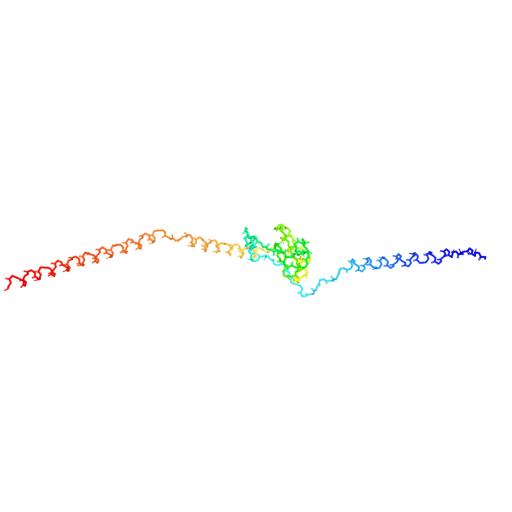 VAL A C 1
ATOM 754 O O . VAL A 1 94 ? 4.802 2.218 -3.535 1.00 90.06 94 VAL A O 1
ATOM 757 N N . ASP A 1 95 ? 6.804 3.093 -2.992 1.00 90.88 95 ASP A N 1
ATOM 758 C CA . ASP A 1 95 ? 7.254 3.301 -4.368 1.00 90.88 95 ASP A CA 1
ATOM 759 C C . ASP A 1 95 ? 7.384 1.973 -5.114 1.00 90.88 95 ASP A C 1
ATOM 761 O O . ASP A 1 95 ? 6.988 1.871 -6.275 1.00 90.88 95 ASP A O 1
ATOM 765 N N . HIS A 1 96 ? 7.866 0.926 -4.438 1.00 90.38 96 HIS A N 1
ATOM 766 C CA . HIS A 1 96 ? 7.912 -0.417 -4.997 1.00 90.38 96 HIS A CA 1
ATOM 767 C C . HIS A 1 96 ? 6.522 -0.934 -5.368 1.00 90.38 96 HIS A C 1
ATOM 769 O O . HIS A 1 96 ? 6.342 -1.373 -6.503 1.00 90.38 96 HIS A O 1
ATOM 775 N N . LEU A 1 97 ? 5.541 -0.851 -4.462 1.00 88.88 97 LEU A N 1
ATOM 776 C CA . LEU A 1 97 ? 4.173 -1.318 -4.723 1.00 88.88 97 LEU A CA 1
ATOM 777 C C . LEU A 1 97 ? 3.532 -0.617 -5.929 1.00 88.88 97 LEU A C 1
ATOM 779 O O . LEU A 1 97 ? 2.764 -1.230 -6.663 1.00 88.88 97 LEU A O 1
ATOM 783 N N . ASN A 1 98 ? 3.868 0.654 -6.151 1.00 87.94 98 ASN A N 1
ATOM 784 C CA . ASN A 1 98 ? 3.374 1.429 -7.290 1.00 87.94 98 ASN A CA 1
ATOM 785 C C . ASN A 1 98 ? 4.264 1.301 -8.545 1.00 87.94 98 ASN A C 1
ATOM 787 O O . ASN A 1 98 ? 3.953 1.872 -9.590 1.00 87.94 98 ASN A O 1
ATOM 791 N N . SER A 1 99 ? 5.396 0.599 -8.462 1.00 88.81 99 SER A N 1
ATOM 792 C CA . SER A 1 99 ? 6.347 0.498 -9.566 1.00 88.81 99 SER A CA 1
ATOM 793 C C . SER A 1 99 ? 5.846 -0.440 -10.666 1.00 88.81 99 SER A C 1
ATOM 795 O O . SER A 1 99 ? 5.223 -1.471 -10.408 1.00 88.81 99 SER A O 1
ATOM 797 N N . LYS A 1 100 ? 6.219 -0.153 -11.921 1.00 86.75 100 LYS A N 1
ATOM 798 C CA . LYS A 1 100 ? 5.896 -1.014 -13.077 1.00 86.75 100 LYS A CA 1
ATOM 799 C C . LYS A 1 100 ? 6.424 -2.441 -12.917 1.00 86.75 100 LYS A C 1
ATOM 801 O O . LYS A 1 100 ? 5.881 -3.363 -13.512 1.00 86.75 100 LYS A O 1
ATOM 806 N N . GLN A 1 101 ? 7.499 -2.621 -12.150 1.00 87.12 101 GLN A N 1
ATOM 807 C CA . GLN A 1 101 ? 8.053 -3.937 -11.855 1.00 87.12 101 GLN A CA 1
ATOM 808 C C . GLN A 1 101 ? 7.084 -4.764 -11.007 1.00 87.12 101 GLN A C 1
ATOM 810 O O . GLN A 1 101 ? 6.798 -5.902 -11.368 1.00 87.12 101 GLN A O 1
ATOM 815 N N . HIS A 1 102 ? 6.563 -4.180 -9.924 1.00 89.06 102 HIS A N 1
ATOM 816 C CA . HIS A 1 102 ? 5.610 -4.851 -9.045 1.00 89.06 102 HIS A CA 1
ATOM 817 C C . HIS A 1 102 ? 4.302 -5.157 -9.766 1.00 89.06 102 HIS A C 1
ATOM 819 O O . HIS A 1 102 ? 3.850 -6.295 -9.750 1.00 89.06 102 HIS A O 1
ATOM 825 N N . LEU A 1 103 ? 3.765 -4.176 -10.492 1.00 87.56 103 LEU A N 1
ATOM 826 C CA . LEU A 1 103 ? 2.527 -4.322 -11.257 1.00 87.56 103 LEU A CA 1
ATOM 827 C C . LEU A 1 103 ? 2.617 -5.435 -12.308 1.00 87.56 103 LEU A C 1
ATOM 829 O O . LEU A 1 103 ? 1.710 -6.244 -12.449 1.00 87.56 103 LEU A O 1
ATOM 833 N N . ARG A 1 104 ? 3.754 -5.556 -13.002 1.00 85.31 104 ARG A N 1
ATOM 834 C CA . ARG A 1 104 ? 3.978 -6.670 -13.936 1.00 85.31 104 ARG A CA 1
ATOM 835 C C . ARG A 1 104 ? 4.055 -8.020 -13.234 1.00 85.31 104 ARG A C 1
ATOM 837 O O . ARG A 1 104 ? 3.569 -8.999 -13.786 1.00 85.31 104 ARG A O 1
ATOM 844 N N . ALA A 1 105 ? 4.663 -8.076 -12.051 1.00 86.06 105 ALA A N 1
ATOM 845 C CA . ALA A 1 105 ? 4.747 -9.305 -11.268 1.00 86.06 105 ALA A CA 1
ATOM 846 C C . ALA A 1 105 ? 3.375 -9.739 -10.723 1.00 86.06 105 ALA A C 1
ATOM 848 O O . ALA A 1 105 ? 3.111 -10.933 -10.635 1.00 86.06 105 ALA A O 1
ATOM 849 N N . THR A 1 106 ? 2.491 -8.788 -10.405 1.00 86.38 106 THR A N 1
ATOM 850 C CA . THR A 1 106 ? 1.113 -9.057 -9.961 1.00 86.38 106 THR A CA 1
ATOM 851 C C . THR A 1 106 ? 0.117 -9.232 -11.109 1.00 86.38 106 THR A C 1
ATOM 853 O O . THR A 1 106 ? -1.035 -9.573 -10.856 1.00 86.38 106 THR A O 1
ATOM 856 N N . GLY A 1 107 ? 0.537 -9.024 -12.362 1.00 85.44 107 GLY A N 1
ATOM 857 C CA . GLY A 1 107 ? -0.336 -9.127 -13.534 1.00 85.44 107 GLY A CA 1
ATOM 858 C C . GLY A 1 107 ? -1.291 -7.941 -13.705 1.00 85.44 107 GLY A C 1
ATOM 859 O O . GLY A 1 107 ? -2.344 -8.093 -14.316 1.00 85.44 107 GLY A O 1
ATOM 860 N N . GLN A 1 108 ? -0.940 -6.772 -13.166 1.00 85.50 108 GLN A N 1
ATOM 861 C CA . GLN A 1 108 ? -1.724 -5.543 -13.263 1.00 85.50 108 GLN A CA 1
ATOM 862 C C . GLN A 1 108 ? -1.154 -4.555 -14.291 1.00 85.50 108 GLN A C 1
ATOM 864 O O . GLN A 1 108 ? 0.062 -4.447 -14.485 1.00 85.50 108 GLN A O 1
ATOM 869 N N . THR A 1 109 ? -2.031 -3.787 -14.939 1.00 84.12 109 THR A N 1
ATOM 870 C CA . THR A 1 109 ? -1.659 -2.742 -15.904 1.00 84.12 109 THR A CA 1
A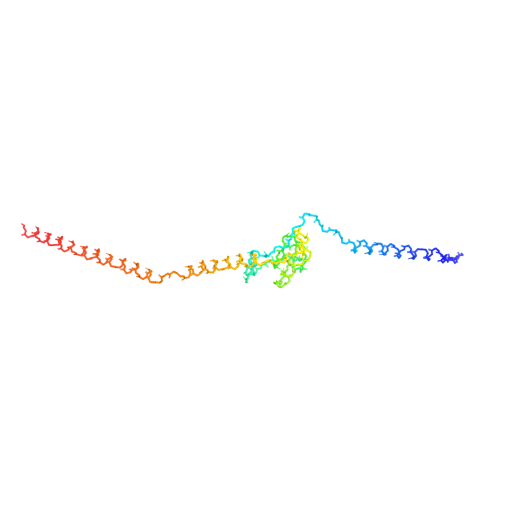TOM 871 C C . THR A 1 109 ? -1.608 -1.362 -15.269 1.00 84.12 109 THR A C 1
ATOM 873 O O . THR A 1 109 ? -2.477 -1.019 -14.486 1.00 84.12 109 THR A O 1
ATOM 876 N N . GLU A 1 110 ? -0.676 -0.511 -15.700 1.00 80.12 110 GLU A N 1
ATOM 877 C CA . GLU A 1 110 ? -0.557 0.886 -15.236 1.00 80.12 110 GLU A CA 1
ATOM 878 C C . GLU A 1 110 ? -1.765 1.778 -15.590 1.00 80.12 110 GLU A C 1
ATOM 880 O O . GLU A 1 110 ? -1.916 2.867 -15.041 1.00 80.12 110 GLU A O 1
ATOM 885 N N . THR A 1 111 ? -2.618 1.338 -16.516 1.00 82.69 111 THR A N 1
ATOM 886 C CA . THR A 1 111 ? -3.792 2.096 -16.942 1.00 82.69 111 THR A CA 1
ATOM 887 C C . THR A 1 111 ? -4.879 2.041 -15.869 1.00 82.69 111 THR A C 1
ATOM 889 O O . THR A 1 111 ? -5.169 0.980 -15.320 1.00 82.69 111 THR A O 1
ATOM 892 N N . GLN A 1 112 ? -5.474 3.202 -15.587 1.00 82.31 112 GLN A N 1
ATOM 893 C CA . GLN A 1 112 ? -6.591 3.363 -14.662 1.00 82.31 112 GLN A CA 1
ATOM 894 C C . GLN A 1 112 ? -7.744 4.090 -15.364 1.00 82.31 112 GLN A C 1
ATOM 896 O O . GLN A 1 112 ? -7.526 5.098 -16.047 1.00 82.31 112 GLN A O 1
ATOM 901 N N . GLU A 1 113 ? -8.973 3.624 -15.148 1.00 83.62 113 GLU A N 1
ATOM 902 C CA . GLU A 1 113 ? -10.183 4.302 -15.611 1.00 83.62 113 GLU A CA 1
ATOM 903 C C . GLU A 1 113 ? -10.431 5.642 -14.902 1.00 83.62 113 GLU A C 1
ATOM 905 O O . GLU A 1 113 ? -10.152 5.839 -13.714 1.00 83.62 113 GLU A O 1
ATOM 910 N N . ARG A 1 114 ? -11.017 6.591 -15.640 1.00 84.81 114 ARG A N 1
ATOM 911 C CA . ARG A 1 114 ? -11.463 7.870 -15.076 1.00 84.81 114 ARG A CA 1
ATOM 912 C C . ARG A 1 114 ? -12.800 7.686 -14.365 1.00 84.81 114 ARG A C 1
ATOM 914 O O . ARG A 1 114 ? -13.739 7.137 -14.930 1.00 84.81 114 ARG A O 1
ATOM 921 N N . ALA A 1 115 ? -12.902 8.213 -13.147 1.00 86.56 115 ALA A N 1
ATOM 922 C CA . ALA A 1 115 ? -14.128 8.130 -12.360 1.00 86.56 115 ALA A CA 1
ATOM 923 C C . ALA A 1 115 ? -15.299 8.873 -13.031 1.00 86.56 115 ALA A C 1
ATOM 925 O O . ALA A 1 115 ? -15.169 10.031 -13.434 1.00 86.56 115 ALA A O 1
ATOM 926 N N . THR A 1 116 ? -16.460 8.218 -13.094 1.00 93.50 116 THR A N 1
ATOM 927 C CA . THR A 1 116 ? -17.728 8.808 -13.544 1.00 93.50 116 THR A CA 1
ATOM 928 C C . THR A 1 116 ? -18.459 9.505 -12.390 1.00 93.50 116 THR A C 1
ATOM 930 O O . THR A 1 116 ? -18.186 9.254 -11.214 1.00 93.50 116 THR A O 1
ATOM 933 N N . LEU A 1 117 ? -19.428 10.376 -12.703 1.00 94.12 117 LEU A N 1
ATOM 934 C CA . LEU A 1 117 ? -20.241 11.058 -11.682 1.00 94.12 117 LEU A CA 1
ATOM 935 C C . LEU A 1 117 ? -21.007 10.072 -10.788 1.00 94.12 117 LEU A C 1
ATOM 937 O O . LEU A 1 117 ? -21.137 10.294 -9.584 1.00 94.12 117 LEU A O 1
ATOM 941 N N . GLU A 1 118 ? -21.495 8.978 -11.367 1.00 93.12 118 GLU A N 1
ATOM 942 C CA . GLU A 1 118 ? -22.214 7.926 -10.648 1.00 93.12 118 GLU A CA 1
ATOM 943 C C . GLU A 1 118 ? -21.297 7.203 -9.657 1.00 93.12 118 GLU A C 1
ATOM 945 O O . GLU A 1 118 ? -21.651 7.067 -8.485 1.00 93.12 118 GLU A O 1
ATOM 950 N N . ALA A 1 119 ? -20.075 6.853 -10.078 1.00 88.69 119 ALA A N 1
ATOM 951 C CA . ALA A 1 119 ? -19.078 6.235 -9.205 1.00 88.69 119 ALA A CA 1
ATOM 952 C C . ALA A 1 119 ? -18.739 7.125 -7.997 1.00 88.69 119 ALA A C 1
ATOM 954 O O . ALA A 1 119 ? -18.585 6.635 -6.875 1.00 88.69 119 ALA A O 1
ATOM 955 N N . VAL A 1 120 ? -18.675 8.447 -8.198 1.00 92.00 120 VAL A N 1
ATOM 956 C CA . VAL A 1 120 ? -18.432 9.408 -7.111 1.00 92.00 120 VAL A CA 1
ATOM 957 C C . VAL A 1 120 ? -19.601 9.448 -6.127 1.00 92.00 120 VAL A C 1
ATOM 959 O O . VAL A 1 120 ? -19.368 9.434 -4.918 1.00 92.00 120 VAL A O 1
ATOM 962 N N . ARG A 1 121 ? -20.851 9.455 -6.608 1.00 95.12 121 ARG A N 1
ATOM 963 C CA . ARG A 1 121 ? -22.043 9.445 -5.739 1.00 95.12 121 ARG A CA 1
ATOM 964 C C . ARG A 1 121 ? -22.086 8.196 -4.861 1.00 95.12 121 ARG A C 1
ATOM 966 O O . ARG A 1 121 ? -22.145 8.325 -3.640 1.00 95.12 121 ARG A O 1
ATOM 973 N N . VAL A 1 122 ? -21.925 7.018 -5.466 1.00 93.50 122 VAL A N 1
ATOM 974 C CA . VAL A 1 122 ? -21.874 5.734 -4.745 1.00 93.50 122 VAL A CA 1
ATOM 975 C C . VAL A 1 122 ? -20.745 5.731 -3.710 1.00 93.50 122 VAL A C 1
ATOM 977 O O . VAL A 1 122 ? -20.923 5.303 -2.568 1.00 93.50 122 VAL A O 1
ATOM 980 N N . ARG A 1 123 ? -19.568 6.260 -4.069 1.00 90.31 123 ARG A N 1
ATOM 981 C CA . ARG A 1 123 ? -18.430 6.325 -3.146 1.00 90.31 123 ARG A CA 1
ATOM 982 C C . ARG A 1 123 ? -18.685 7.255 -1.960 1.00 90.31 123 ARG A C 1
ATOM 984 O O . ARG A 1 123 ? -18.276 6.925 -0.846 1.00 90.31 123 ARG A O 1
ATOM 991 N N . LEU A 1 124 ? -19.328 8.400 -2.180 1.00 94.75 124 LEU A N 1
ATOM 992 C CA . LEU A 1 124 ? -19.675 9.350 -1.120 1.00 94.75 124 LEU A CA 1
ATOM 993 C C . LEU A 1 124 ? -20.718 8.776 -0.158 1.00 94.75 124 LEU A C 1
ATOM 995 O O . LEU A 1 124 ? -20.572 8.936 1.053 1.00 94.75 124 LEU A O 1
ATOM 999 N N . GLU A 1 125 ? -21.722 8.070 -0.674 1.00 95.12 125 GLU A N 1
ATOM 1000 C CA . GLU A 1 125 ? -22.716 7.369 0.145 1.00 95.12 125 GLU A CA 1
ATOM 1001 C C . GLU A 1 125 ? -22.058 6.298 1.020 1.00 95.12 125 GLU A C 1
ATOM 1003 O O . GLU A 1 125 ? -22.261 6.285 2.235 1.00 95.12 125 GLU A O 1
ATOM 1008 N N . TRP A 1 126 ? -21.171 5.481 0.443 1.00 91.81 126 TRP A N 1
ATOM 1009 C CA . TRP A 1 126 ? -20.400 4.491 1.198 1.00 91.81 126 TRP A CA 1
ATOM 1010 C C . TRP A 1 126 ? -19.526 5.129 2.290 1.00 91.81 126 TRP A C 1
ATOM 1012 O O . TRP A 1 126 ? -19.461 4.634 3.416 1.00 91.81 126 TRP A O 1
ATOM 1022 N N . LEU A 1 127 ? -18.859 6.252 1.991 1.00 91.81 127 LEU A N 1
ATOM 1023 C CA . LEU A 1 127 ? -18.051 6.980 2.976 1.00 91.81 127 LEU A CA 1
ATOM 1024 C C . LEU A 1 127 ? -18.904 7.564 4.106 1.00 91.81 127 LEU A C 1
ATOM 1026 O O . LEU A 1 127 ? -18.471 7.545 5.260 1.00 91.81 127 LEU A O 1
ATOM 1030 N N . ARG A 1 128 ? -20.101 8.068 3.789 1.00 94.62 128 ARG A N 1
ATOM 1031 C CA . ARG A 1 128 ? -21.060 8.552 4.784 1.00 94.62 128 ARG A CA 1
ATOM 1032 C C . ARG A 1 128 ? -21.502 7.418 5.700 1.00 94.62 128 ARG A C 1
ATOM 1034 O O . ARG A 1 128 ? -21.375 7.561 6.910 1.00 94.62 128 ARG A O 1
ATOM 1041 N N . GLN A 1 129 ? -21.911 6.283 5.136 1.00 92.62 129 GLN A N 1
ATOM 1042 C CA . GLN A 1 129 ? -22.308 5.115 5.918 1.00 92.62 129 GLN A CA 1
ATOM 1043 C C . GLN A 1 129 ? -21.176 4.645 6.839 1.00 92.62 129 GLN A C 1
ATOM 1045 O O . GLN A 1 129 ? -21.379 4.494 8.038 1.00 92.62 129 GLN A O 1
ATOM 1050 N N . LYS A 1 130 ? -19.952 4.512 6.315 1.00 89.56 130 LYS A N 1
ATOM 1051 C CA . LYS A 1 130 ? -18.788 4.105 7.113 1.00 89.56 130 LYS A CA 1
ATOM 1052 C C . LYS A 1 130 ? -18.462 5.097 8.236 1.00 89.56 130 LYS A C 1
ATOM 1054 O O . LYS A 1 130 ? -18.009 4.697 9.309 1.00 89.56 130 LYS A O 1
ATOM 1059 N N . ARG A 1 131 ? -18.666 6.398 8.001 1.00 90.12 131 ARG A N 1
ATOM 1060 C CA . ARG A 1 131 ? -18.520 7.437 9.030 1.00 90.12 131 ARG A CA 1
ATOM 1061 C C . ARG A 1 131 ? -19.601 7.307 10.098 1.00 90.12 131 ARG A C 1
ATOM 1063 O O . ARG A 1 131 ? -19.282 7.420 11.277 1.00 90.12 131 ARG A O 1
ATOM 1070 N N . ASP A 1 132 ? -20.841 7.070 9.695 1.00 88.44 132 ASP A N 1
ATOM 1071 C CA . ASP A 1 132 ? -21.965 6.906 10.611 1.00 88.44 132 ASP A CA 1
ATOM 1072 C C . ASP A 1 132 ? -21.795 5.638 11.461 1.00 88.44 132 ASP A C 1
ATOM 1074 O O . ASP A 1 132 ? -21.963 5.708 12.671 1.00 88.44 132 ASP A O 1
ATOM 1078 N N . GLU A 1 133 ? -21.340 4.523 10.885 1.00 86.69 133 GLU A N 1
ATOM 1079 C CA . GLU A 1 133 ? -20.981 3.292 11.609 1.00 86.69 133 GLU A CA 1
ATOM 1080 C C . GLU A 1 133 ? -19.850 3.526 12.627 1.00 86.69 133 GLU A C 1
ATOM 1082 O O . GLU A 1 133 ? -19.951 3.132 13.792 1.00 86.69 133 GLU A O 1
ATOM 1087 N N . ALA A 1 134 ? -18.781 4.224 12.225 1.00 82.88 134 ALA A N 1
ATOM 1088 C CA . ALA A 1 134 ? -17.689 4.577 13.134 1.00 82.88 134 ALA A CA 1
ATOM 1089 C C . ALA A 1 134 ? -18.157 5.511 14.267 1.00 82.88 134 ALA A C 1
ATOM 1091 O O . ALA A 1 134 ? -17.752 5.346 15.419 1.00 82.88 134 ALA A O 1
ATOM 1092 N N . ASN A 1 135 ? -19.041 6.462 13.954 1.00 79.81 135 ASN A N 1
ATOM 1093 C CA . ASN A 1 135 ? -19.639 7.366 14.931 1.00 79.81 135 ASN A CA 1
ATOM 1094 C C . ASN A 1 135 ? -20.617 6.644 15.859 1.00 79.81 135 ASN A C 1
ATOM 1096 O O . ASN A 1 135 ? -20.624 6.942 17.045 1.00 79.81 135 ASN A O 1
ATOM 1100 N N . GLN A 1 136 ? -21.406 5.683 15.380 1.00 71.06 136 GLN A N 1
ATOM 1101 C CA . GLN A 1 136 ? -22.294 4.867 16.215 1.00 71.06 136 GLN A CA 1
ATOM 1102 C C . GLN A 1 136 ? -21.503 4.076 17.263 1.00 71.06 136 GLN A C 1
ATOM 1104 O O . GLN A 1 136 ? -21.926 3.998 18.414 1.00 71.06 136 GLN A O 1
ATOM 1109 N N . GLY A 1 137 ? -20.313 3.579 16.907 1.00 61.81 137 GLY A N 1
ATOM 1110 C CA . GLY A 1 137 ? -19.387 2.957 17.857 1.00 61.81 137 GLY A CA 1
ATOM 1111 C C . GLY A 1 137 ? -18.827 3.917 18.918 1.00 61.81 137 GLY A C 1
ATOM 1112 O O . GLY A 1 137 ? -18.432 3.472 19.991 1.00 61.81 137 GLY A O 1
ATOM 1113 N N . GLN A 1 138 ? -18.812 5.228 18.657 1.00 59.38 138 GLN A N 1
ATOM 1114 C CA . GLN A 1 138 ? -18.471 6.262 19.645 1.00 59.38 138 GLN A CA 1
ATOM 1115 C C . GLN A 1 138 ? -19.706 6.786 20.390 1.00 59.38 138 GLN A C 1
ATOM 1117 O O . GLN A 1 138 ? -19.615 7.191 21.548 1.00 59.38 138 GLN A O 1
ATOM 1122 N N . MET A 1 139 ? -20.878 6.711 19.760 1.00 51.66 139 MET A N 1
ATOM 1123 C CA . MET A 1 139 ? -22.180 7.064 20.309 1.00 51.66 139 MET A CA 1
ATOM 1124 C C . MET A 1 139 ? -22.748 5.921 21.166 1.00 51.66 139 MET A C 1
ATOM 1126 O O . MET A 1 139 ? -23.938 5.607 21.110 1.00 51.66 139 MET A O 1
ATOM 1130 N N . TYR A 1 140 ? -21.912 5.317 22.017 1.00 58.38 140 TYR A N 1
ATOM 1131 C CA . TYR A 1 140 ? -22.424 4.665 23.217 1.00 58.38 140 TYR A CA 1
ATOM 1132 C C . TYR A 1 140 ? -23.078 5.753 24.057 1.00 58.38 140 TYR A C 1
ATOM 1134 O O . TYR A 1 140 ? -22.422 6.526 24.749 1.00 58.38 140 TYR A O 1
ATOM 1142 N N . ASP A 1 141 ? -24.391 5.836 23.908 1.00 63.09 141 ASP A N 1
ATOM 1143 C CA . ASP A 1 141 ? -25.282 6.816 24.495 1.00 63.09 141 ASP A CA 1
ATOM 1144 C C . ASP A 1 141 ? -25.056 6.862 26.018 1.00 63.09 141 ASP A C 1
ATOM 1146 O O . ASP A 1 141 ? -25.576 6.040 26.777 1.00 63.09 141 ASP A O 1
ATOM 1150 N N . ILE A 1 142 ? -24.212 7.795 26.477 1.00 67.25 142 ILE A N 1
ATOM 1151 C CA . ILE A 1 142 ? -23.786 7.920 27.882 1.00 67.25 142 ILE A CA 1
ATOM 1152 C C . ILE A 1 142 ? -25.020 7.967 28.795 1.00 67.25 142 ILE A C 1
ATOM 1154 O O . ILE A 1 142 ? -25.032 7.376 29.875 1.00 67.25 142 ILE A O 1
ATOM 1158 N N . LYS A 1 143 ? -26.105 8.580 28.308 1.00 74.06 143 LYS A N 1
ATOM 1159 C CA . LYS A 1 143 ? -27.411 8.639 28.969 1.00 74.06 143 LYS A CA 1
ATOM 1160 C C . LYS A 1 143 ? -28.046 7.261 29.178 1.00 74.06 143 LYS A C 1
ATOM 1162 O O . LYS A 1 143 ? -28.545 7.005 30.271 1.00 74.06 143 LYS A O 1
ATOM 1167 N N . LYS A 1 144 ? -27.999 6.357 28.190 1.00 76.25 144 LYS A N 1
ATOM 1168 C CA . LYS A 1 144 ? -28.522 4.984 28.336 1.00 76.25 144 LYS A CA 1
ATOM 1169 C C . LYS A 1 144 ? -27.719 4.196 29.368 1.00 76.25 144 LYS A C 1
ATOM 1171 O O . LYS A 1 144 ? -28.314 3.548 30.221 1.00 76.25 144 LYS A O 1
ATOM 1176 N N . ARG A 1 145 ? -26.388 4.332 29.369 1.00 74.06 145 ARG A N 1
ATOM 1177 C CA . ARG A 1 145 ? -25.507 3.648 30.334 1.00 74.06 145 ARG A CA 1
ATOM 1178 C C . ARG A 1 145 ? -25.697 4.149 31.771 1.00 74.06 145 ARG A C 1
ATOM 1180 O O . ARG A 1 145 ? -25.665 3.355 32.710 1.00 74.06 145 ARG A O 1
ATOM 1187 N N . ILE A 1 146 ? -25.907 5.457 31.945 1.00 79.75 146 ILE A N 1
ATOM 1188 C CA . ILE A 1 146 ? -26.243 6.058 33.245 1.00 79.75 146 ILE A CA 1
ATOM 1189 C C . ILE A 1 146 ? -27.620 5.574 33.713 1.00 79.75 146 ILE A C 1
ATOM 1191 O O . ILE A 1 146 ? -27.748 5.144 34.856 1.00 79.75 146 ILE A O 1
ATOM 1195 N N . GLY A 1 147 ? -28.625 5.579 32.832 1.00 85.50 147 GLY A N 1
ATOM 1196 C CA . GLY A 1 147 ? -29.973 5.113 33.164 1.00 85.50 147 GLY A CA 1
ATOM 1197 C C . GLY A 1 147 ? -30.024 3.628 33.533 1.00 85.50 147 GLY A C 1
ATOM 1198 O O . GLY A 1 147 ? -30.704 3.249 34.482 1.00 85.50 147 GLY A O 1
ATOM 1199 N N . GLU A 1 148 ? -29.266 2.782 32.838 1.00 83.25 148 GLU A N 1
ATOM 1200 C CA . GLU A 1 148 ? -29.186 1.350 33.137 1.00 83.25 148 GLU A CA 1
ATOM 1201 C C . GLU A 1 148 ? -28.497 1.078 34.481 1.00 83.25 148 GLU A C 1
ATOM 1203 O O . GLU A 1 148 ? -29.005 0.294 35.281 1.00 83.25 148 GLU A O 1
ATOM 1208 N N . ARG A 1 149 ? -27.418 1.810 34.808 1.00 82.50 149 ARG A N 1
ATOM 1209 C CA . ARG A 1 149 ? -26.805 1.754 36.149 1.00 82.50 149 ARG A CA 1
ATOM 1210 C C . ARG A 1 149 ? -27.754 2.199 37.254 1.00 82.50 149 ARG A C 1
ATOM 1212 O O . ARG A 1 149 ? -27.802 1.544 38.288 1.00 82.50 149 ARG A O 1
ATOM 1219 N N . GLN A 1 150 ? -28.510 3.274 37.040 1.00 87.56 150 GLN A N 1
ATOM 1220 C CA . GLN A 1 150 ? -29.485 3.756 38.021 1.00 87.56 150 GLN A CA 1
ATOM 1221 C C . GLN A 1 150 ? -30.590 2.725 38.281 1.00 87.56 150 GLN A C 1
ATOM 1223 O O . GLN A 1 150 ? -30.939 2.499 39.436 1.00 87.56 150 GLN A O 1
ATOM 1228 N N . ARG A 1 151 ? -31.086 2.043 37.238 1.00 87.19 151 ARG A N 1
ATOM 1229 C CA . ARG A 1 151 ? -32.079 0.962 37.380 1.00 87.19 151 ARG A CA 1
ATOM 1230 C C . ARG A 1 151 ? -31.539 -0.224 38.174 1.00 87.19 151 ARG A C 1
ATOM 1232 O O . ARG A 1 151 ? -32.235 -0.738 39.043 1.00 87.19 151 ARG A O 1
ATOM 1239 N N . ILE A 1 152 ? -30.302 -0.640 37.896 1.00 86.69 152 ILE A N 1
ATOM 1240 C CA . ILE A 1 152 ? -29.646 -1.729 38.633 1.00 86.69 152 ILE A CA 1
ATOM 1241 C C . ILE A 1 152 ? -29.467 -1.340 40.107 1.00 86.69 152 ILE A C 1
ATOM 1243 O O . ILE A 1 152 ? -29.819 -2.116 40.992 1.00 86.69 152 ILE A O 1
ATOM 1247 N N . GLU A 1 153 ? -28.994 -0.123 40.386 1.00 89.00 153 GLU A N 1
ATOM 1248 C CA . GLU A 1 153 ? -28.806 0.359 41.760 1.00 89.00 153 GLU A CA 1
ATOM 1249 C C . GLU A 1 153 ? -30.139 0.475 42.525 1.00 89.00 153 GLU A C 1
ATOM 1251 O O . GLU A 1 153 ? -30.218 0.169 43.719 1.00 89.00 153 GLU A O 1
ATOM 1256 N N . GLU A 1 154 ? -31.207 0.903 41.850 1.00 89.38 154 GLU A N 1
ATOM 1257 C CA . GLU A 1 154 ? -32.544 0.989 42.434 1.00 89.38 154 GLU A CA 1
ATOM 1258 C C . GLU A 1 154 ? -33.109 -0.398 42.768 1.00 89.38 154 GLU A C 1
ATOM 1260 O O . GLU A 1 154 ? -33.636 -0.597 43.869 1.00 89.38 154 GLU A O 1
ATOM 1265 N N . GLU A 1 155 ? -32.921 -1.379 41.885 1.00 89.56 155 GLU A N 1
ATOM 1266 C CA . GLU A 1 155 ? -33.344 -2.759 42.119 1.00 89.56 155 GLU A CA 1
ATOM 1267 C C . GLU A 1 155 ? -32.552 -3.416 43.258 1.00 89.56 155 GLU A C 1
ATOM 1269 O O . GLU A 1 155 ? -33.135 -3.995 44.178 1.00 89.56 155 GLU A O 1
ATOM 1274 N N . GLU A 1 156 ? -31.230 -3.233 43.303 1.00 88.56 156 GLU A N 1
ATOM 1275 C CA . GLU A 1 156 ? -30.405 -3.692 44.426 1.00 88.56 156 GLU A CA 1
ATOM 1276 C C . GLU A 1 156 ? -30.847 -3.066 45.755 1.00 88.56 156 GLU A C 1
ATOM 1278 O O . GLU A 1 156 ? -30.903 -3.732 46.799 1.00 88.56 156 GLU A O 1
ATOM 1283 N N . ARG A 1 157 ? -31.209 -1.778 45.736 1.00 89.31 157 ARG A N 1
ATOM 1284 C CA . ARG A 1 157 ? -31.720 -1.063 46.910 1.00 89.31 157 ARG A CA 1
ATOM 1285 C C . ARG A 1 157 ? -33.076 -1.613 47.353 1.00 89.31 157 ARG A C 1
ATOM 1287 O O . ARG A 1 157 ? -33.291 -1.735 48.565 1.00 89.31 157 ARG A O 1
ATOM 1294 N N . ARG A 1 158 ? -33.966 -1.972 46.422 1.00 88.44 158 ARG A N 1
ATOM 1295 C CA . ARG A 1 158 ? -35.251 -2.634 46.715 1.00 88.44 158 ARG A CA 1
ATOM 1296 C C . ARG A 1 158 ? -35.038 -4.008 47.341 1.00 88.44 158 ARG A C 1
ATOM 1298 O O . ARG A 1 158 ? -35.488 -4.223 48.468 1.00 88.44 158 ARG A O 1
ATOM 1305 N N . ILE A 1 159 ? -34.235 -4.863 46.711 1.00 89.12 159 ILE A N 1
ATOM 1306 C CA . ILE A 1 159 ? -33.894 -6.200 47.221 1.00 89.12 159 ILE A CA 1
ATOM 1307 C C . ILE A 1 159 ? -33.267 -6.104 48.621 1.00 89.12 159 ILE A C 1
ATOM 1309 O O . ILE A 1 159 ? -33.591 -6.874 49.529 1.00 89.12 159 ILE A O 1
ATOM 1313 N N . ARG A 1 160 ? -32.387 -5.121 48.858 1.00 88.69 160 ARG A N 1
ATOM 1314 C CA . ARG A 1 160 ? -31.765 -4.909 50.175 1.00 88.69 160 ARG A CA 1
ATOM 1315 C C . ARG A 1 160 ? -32.774 -4.467 51.236 1.00 88.69 160 ARG A C 1
ATOM 1317 O O . ARG A 1 160 ? -32.632 -4.858 52.397 1.00 88.69 160 ARG A O 1
ATOM 1324 N N . ARG A 1 161 ? -33.779 -3.661 50.876 1.00 89.62 161 ARG A N 1
ATOM 1325 C CA . ARG A 1 161 ? -34.876 -3.265 51.779 1.00 89.62 161 ARG A CA 1
ATOM 1326 C C . ARG A 1 161 ? -35.771 -4.456 52.113 1.00 89.62 161 ARG A C 1
ATOM 1328 O O . ARG A 1 161 ? -36.047 -4.672 53.291 1.00 89.62 161 ARG A O 1
ATOM 1335 N N . GLU A 1 162 ? -36.143 -5.259 51.125 1.00 87.69 162 GLU A N 1
ATOM 1336 C CA . GLU A 1 162 ? -36.963 -6.463 51.314 1.00 87.69 162 GLU A CA 1
ATOM 1337 C C . GLU A 1 162 ? -36.259 -7.491 52.207 1.00 87.69 162 GLU A C 1
ATOM 1339 O O . GLU A 1 162 ? -36.822 -7.909 53.221 1.00 87.69 162 GLU A O 1
ATOM 1344 N N . LYS A 1 163 ? -34.973 -7.777 51.950 1.00 88.94 163 LYS A N 1
ATOM 1345 C CA . LYS A 1 163 ? -34.148 -8.644 52.812 1.00 88.94 163 LYS A CA 1
ATOM 1346 C C . LYS A 1 163 ? -34.038 -8.119 54.248 1.00 88.94 163 LYS A C 1
ATOM 1348 O O . LYS A 1 163 ? -34.051 -8.898 55.199 1.00 88.94 163 LYS A O 1
ATOM 1353 N N . ARG A 1 164 ? -33.938 -6.795 54.447 1.00 86.00 164 ARG A N 1
ATOM 1354 C CA . ARG A 1 164 ? -33.938 -6.183 55.794 1.00 86.00 164 ARG A CA 1
ATOM 1355 C C . ARG A 1 164 ? -35.288 -6.350 56.497 1.00 86.00 164 ARG A C 1
ATOM 1357 O O . ARG A 1 164 ? -35.309 -6.565 57.707 1.00 86.00 164 ARG A O 1
ATOM 1364 N N . MET A 1 165 ? -36.396 -6.241 55.766 1.00 87.75 165 MET A N 1
ATOM 1365 C CA . MET A 1 165 ? -37.744 -6.412 56.314 1.00 87.75 165 MET A CA 1
ATOM 1366 C C . MET A 1 165 ? -38.038 -7.875 56.664 1.00 87.75 165 MET A C 1
ATOM 1368 O O . MET A 1 165 ? -38.564 -8.123 57.748 1.00 87.75 165 MET A O 1
ATOM 1372 N N . GLN A 1 166 ? -37.637 -8.836 55.822 1.00 85.75 166 GLN A N 1
ATOM 1373 C CA . GLN A 1 166 ? -37.724 -10.272 56.126 1.00 85.75 166 GLN A CA 1
ATOM 1374 C C . GLN A 1 166 ? -36.942 -10.628 57.393 1.00 85.75 166 GLN A C 1
ATOM 1376 O O . GLN A 1 166 ? -37.541 -11.116 58.347 1.00 85.75 166 GL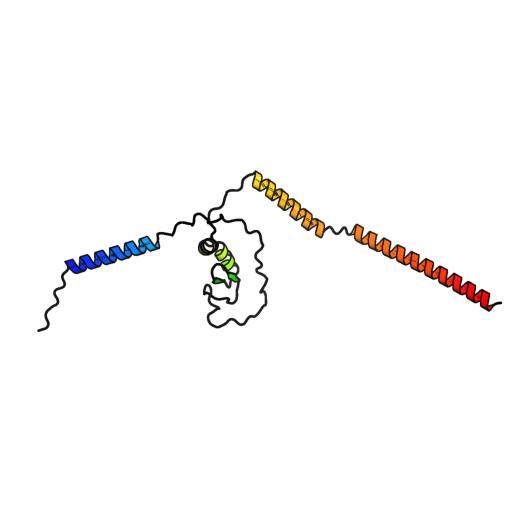N A O 1
ATOM 1381 N N . LYS A 1 167 ? -35.665 -10.231 57.490 1.00 86.50 167 LYS A N 1
ATOM 1382 C CA . LYS A 1 167 ? -34.850 -10.467 58.699 1.00 86.50 167 LYS A CA 1
ATOM 1383 C C . LYS A 1 167 ? -35.452 -9.853 59.967 1.00 86.50 167 LYS A C 1
ATOM 1385 O O . LYS A 1 167 ? -35.329 -10.413 61.053 1.00 86.50 167 LYS A O 1
ATOM 1390 N N . LYS A 1 168 ? -36.099 -8.683 59.863 1.00 85.31 168 LYS A N 1
ATOM 1391 C CA . LYS A 1 168 ? -36.821 -8.069 60.993 1.00 85.31 168 LYS A CA 1
ATOM 1392 C C . LYS A 1 168 ? -38.065 -8.871 61.390 1.00 85.31 168 LYS A C 1
ATOM 1394 O O . LYS A 1 168 ? -38.354 -8.948 62.581 1.00 85.31 168 LYS A O 1
ATOM 1399 N N . ARG A 1 169 ? -38.805 -9.432 60.427 1.00 85.88 169 ARG A N 1
ATOM 1400 C CA . ARG A 1 169 ? -39.976 -10.289 60.684 1.00 85.88 169 ARG A CA 1
ATOM 1401 C C . ARG A 1 169 ? -39.565 -11.617 61.319 1.00 85.88 169 ARG A C 1
ATOM 1403 O O . ARG A 1 169 ? -40.145 -11.977 62.334 1.00 85.88 169 ARG A O 1
ATOM 1410 N N . GLU A 1 170 ? -38.523 -12.262 60.802 1.00 84.69 170 GLU A N 1
ATOM 1411 C CA . GLU A 1 170 ? -37.948 -13.498 61.356 1.00 84.69 170 GLU A CA 1
ATOM 1412 C C . GLU A 1 170 ? -37.460 -13.297 62.795 1.00 84.69 170 GLU A C 1
ATOM 1414 O O . GLU A 1 170 ? -37.850 -14.047 63.682 1.00 84.69 170 GLU A O 1
ATOM 1419 N N . ARG A 1 171 ? -36.706 -12.220 63.069 1.00 83.19 171 ARG A N 1
ATOM 1420 C CA . ARG A 1 171 ? -36.282 -11.877 64.440 1.00 83.19 171 ARG A CA 1
ATOM 1421 C C . ARG A 1 171 ? -37.455 -11.653 65.394 1.00 83.19 171 ARG A C 1
ATOM 1423 O O . ARG A 1 171 ? -37.372 -12.040 66.552 1.00 83.19 171 ARG A O 1
ATOM 1430 N N . LYS A 1 172 ? -38.537 -11.012 64.934 1.00 83.75 172 LYS A N 1
ATOM 1431 C CA . LYS A 1 172 ? -39.750 -10.813 65.746 1.00 83.75 172 LYS A CA 1
ATOM 1432 C C . LYS A 1 172 ? -40.511 -12.119 65.988 1.00 83.75 172 LYS A C 1
ATOM 1434 O O . LYS A 1 172 ? -41.096 -12.258 67.054 1.00 83.75 172 LYS A O 1
ATOM 1439 N N . ALA A 1 173 ? -40.520 -13.037 65.021 1.00 81.31 173 ALA A N 1
ATOM 1440 C CA . ALA A 1 173 ? -41.117 -14.361 65.173 1.00 81.31 173 ALA A CA 1
ATOM 1441 C C . ALA A 1 173 ? -40.317 -15.210 66.172 1.00 81.31 173 ALA A C 1
ATOM 1443 O O . ALA A 1 173 ? -40.896 -15.673 67.145 1.00 81.31 173 ALA A O 1
ATOM 1444 N N . GLN A 1 174 ? -38.989 -15.275 66.020 1.00 78.38 174 GLN A N 1
ATOM 1445 C CA . GLN A 1 174 ? -38.094 -15.968 66.957 1.00 78.38 174 GLN A CA 1
ATOM 1446 C C . GLN A 1 174 ? -38.185 -15.404 68.381 1.00 78.38 174 GLN A C 1
ATOM 1448 O O . GLN A 1 174 ? -38.243 -16.165 69.336 1.00 78.38 174 GLN A O 1
ATOM 1453 N N . ALA A 1 175 ? -38.257 -14.077 68.539 1.00 77.94 175 ALA A N 1
ATOM 1454 C CA . ALA A 1 175 ? -38.426 -13.455 69.854 1.00 77.94 175 ALA A CA 1
ATOM 1455 C C . ALA A 1 175 ? -39.808 -13.720 70.479 1.00 77.94 175 ALA A C 1
ATOM 1457 O O . ALA A 1 175 ? -39.934 -13.710 71.695 1.00 77.94 175 ALA A O 1
ATOM 1458 N N . ARG A 1 176 ? -40.857 -13.927 69.673 1.00 72.56 176 ARG A N 1
ATOM 1459 C CA . ARG A 1 176 ? -42.183 -14.329 70.169 1.00 72.56 176 ARG A CA 1
ATOM 1460 C C . ARG A 1 176 ? -42.213 -15.796 70.584 1.00 72.56 176 ARG A C 1
ATOM 1462 O O . ARG A 1 176 ? -42.853 -16.119 71.573 1.00 72.56 176 ARG A O 1
ATOM 1469 N N . GLU A 1 177 ? -41.530 -16.647 69.830 1.00 66.88 177 GLU A N 1
ATOM 1470 C CA . GLU A 1 177 ? -41.428 -18.083 70.087 1.00 66.88 177 GLU A CA 1
ATOM 1471 C C . GLU A 1 177 ? -40.532 -18.388 71.296 1.00 66.88 177 GLU A C 1
ATOM 1473 O O . GLU A 1 177 ? -40.787 -19.348 72.000 1.00 66.88 177 GLU A O 1
ATOM 1478 N N . SER A 1 178 ? -39.547 -17.535 71.605 1.00 62.22 178 SER A N 1
ATOM 1479 C CA . SER A 1 178 ? -38.718 -17.654 72.816 1.00 62.22 178 SER A CA 1
ATOM 1480 C C . SER A 1 178 ? -39.363 -17.105 74.098 1.00 62.22 178 SER A C 1
ATOM 1482 O O . SER A 1 178 ? -38.739 -17.159 75.154 1.00 62.22 178 SER A O 1
ATOM 1484 N N . ILE A 1 179 ? -40.527 -16.454 73.997 1.00 62.28 179 ILE A N 1
ATOM 1485 C CA . ILE A 1 179 ? -41.270 -15.866 75.131 1.00 62.28 179 ILE A CA 1
ATOM 1486 C C . ILE A 1 179 ? -42.462 -16.759 75.542 1.00 62.28 179 ILE A C 1
ATOM 1488 O O . ILE A 1 179 ? -43.019 -16.565 76.622 1.00 62.28 179 ILE A O 1
ATOM 1492 N N . LEU A 1 180 ? -42.833 -17.730 74.702 1.00 46.44 180 LEU A N 1
ATOM 1493 C CA . LEU A 1 180 ? -43.753 -18.831 75.014 1.00 46.44 180 LEU A CA 1
ATOM 1494 C C . LEU A 1 180 ? -42.972 -20.029 75.563 1.00 46.44 180 LEU A C 1
ATOM 1496 O O . LEU A 1 180 ? -43.549 -20.730 76.421 1.00 46.44 180 LEU A O 1
#

Foldseek 3Di:
DPDDPDDDPVVVVVVVVVVVVVVVVVVVVVVPDDDQDPPFAADDDDPDDDCQPPCPPPDDDAPPPLQDFFDQDDGPADADPLRSTHDNDPVVVVCCCLDPSNSSSVRYDNDDDDDDPVNVVVVVVVVVVVVVVVVVVVPPPVVVVVVVVVVVVVVVVVVVVVVVVVVVVVVVVVVVVVVD